Protein AF-A0A4R6UAE6-F1 (afdb_monomer)

pLDDT: mean 72.74, std 8.98, range [48.66, 85.69]

Foldseek 3Di:
DPDLCVQLVVLCVVLVVLLVCLVVQLVVLVVDVQLLSVLSNVLSVLSNVLSCVLSVVSSVVVCCVPPVPDDDDDPVNVVVVNVVSVVVSVVSNVVSVVSVVCSVPPDHPDDPDDD

Solvent-accessible surface area (backbone atoms only — not comparable to full-atom values): 6514 Å² total; per-residue (Å²): 132,86,53,71,59,77,61,45,50,61,43,46,68,71,30,42,62,55,36,49,51,17,51,53,51,35,51,50,40,74,71,42,97,50,98,38,33,69,48,42,41,50,28,21,51,53,44,35,52,49,33,52,51,53,42,53,49,51,52,53,52,55,46,45,72,73,69,55,80,82,80,95,65,59,76,66,59,53,50,51,51,52,49,51,53,52,49,51,53,50,53,50,50,52,51,31,51,51,40,41,50,49,39,73,67,53,80,70,80,78,75,75,82,79,131

Sequence (115 aa):
MTSSLSVFLPVLLSHGPVFLIAVFGLVLALANPIRSRALVVVAMLLLLVSALFSGGWQIVVTSVMRYGGGGTFAGADLSLVYGLVGLVSTLLQVACWALVFVALFRPGPARPPRP

Organism: NCBI:txid1605990

Secondary structure (DSSP, 8-state):
---THHHHHHHHHHHHHHHHHHHHHHHHHHHS--TTHHHHHHHHHHHHHHHHHHHHHHHHHHHHHHH--SSS--HHHHHHHHHHHHHHHHHHHHHHHHHHHHHHHPPPPPPPPP-

Mean predicted aligned error: 10.4 Å

Structure (mmCIF, N/CA/C/O backbone):
data_AF-A0A4R6UAE6-F1
#
_entry.id   AF-A0A4R6UAE6-F1
#
loop_
_atom_site.group_PDB
_atom_site.id
_atom_site.type_symbol
_atom_site.label_atom_id
_atom_site.label_alt_id
_atom_site.label_comp_id
_atom_site.label_asym_id
_atom_site.label_entity_id
_atom_site.label_seq_id
_atom_site.pdbx_PDB_ins_code
_atom_site.Cartn_x
_atom_site.Cartn_y
_atom_site.Cartn_z
_atom_site.occupancy
_atom_site.B_iso_or_equiv
_atom_site.auth_seq_id
_atom_site.auth_comp_id
_atom_site.auth_asym_id
_atom_site.auth_atom_id
_atom_site.pdbx_PDB_model_num
ATOM 1 N N . MET A 1 1 ? 26.992 -1.731 -16.150 1.00 48.66 1 MET A N 1
ATOM 2 C CA . MET A 1 1 ? 26.187 -2.559 -15.226 1.00 48.66 1 MET A CA 1
ATOM 3 C C . MET A 1 1 ? 25.583 -1.660 -14.155 1.00 48.66 1 MET A C 1
ATOM 5 O O . MET A 1 1 ? 26.203 -1.440 -13.125 1.00 48.66 1 MET A O 1
ATOM 9 N N . THR A 1 2 ? 24.412 -1.071 -14.394 1.00 54.22 2 THR A N 1
ATOM 10 C CA . THR A 1 2 ? 23.623 -0.473 -13.308 1.00 54.22 2 THR A CA 1
ATOM 11 C C . THR A 1 2 ? 23.064 -1.626 -12.487 1.00 54.22 2 THR A C 1
ATOM 13 O O . THR A 1 2 ? 22.215 -2.383 -12.950 1.00 54.22 2 THR A O 1
ATOM 16 N N . SER A 1 3 ? 23.641 -1.819 -11.307 1.00 63.22 3 SER A N 1
ATOM 17 C CA . SER A 1 3 ? 23.297 -2.885 -10.373 1.00 63.22 3 SER A CA 1
ATOM 18 C C . SER A 1 3 ? 21.815 -2.808 -10.003 1.00 63.22 3 SER A C 1
ATOM 20 O O . SER A 1 3 ? 21.248 -1.717 -9.893 1.00 63.22 3 SER A O 1
ATOM 22 N N . SER A 1 4 ? 21.187 -3.965 -9.789 1.00 65.62 4 SER A N 1
ATOM 23 C CA . SER A 1 4 ? 19.785 -4.140 -9.372 1.00 65.62 4 SER A CA 1
ATOM 24 C C . SER A 1 4 ? 19.394 -3.239 -8.187 1.00 65.62 4 SER A C 1
ATOM 26 O O . SER A 1 4 ? 18.253 -2.796 -8.073 1.00 65.62 4 SER A O 1
ATOM 28 N N . LEU A 1 5 ? 20.383 -2.872 -7.365 1.00 69.38 5 LEU A N 1
ATOM 29 C CA . LEU A 1 5 ? 20.319 -1.850 -6.318 1.00 69.38 5 LEU A CA 1
ATOM 30 C C . LEU A 1 5 ? 19.735 -0.508 -6.781 1.00 69.38 5 LEU A C 1
ATOM 32 O O . LEU A 1 5 ? 18.934 0.081 -6.069 1.00 69.38 5 LEU A O 1
ATOM 36 N N . SER A 1 6 ? 20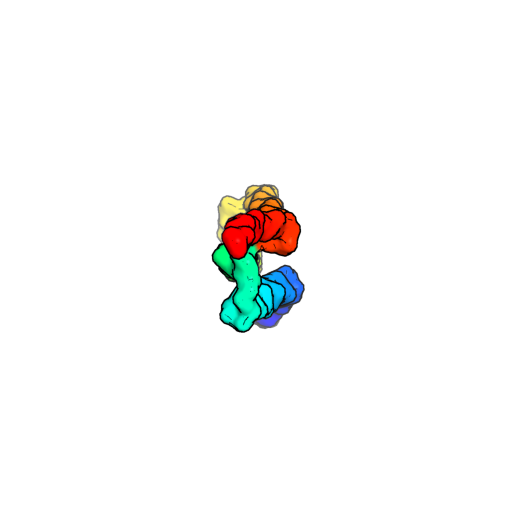.085 -0.033 -7.975 1.00 72.50 6 SER A N 1
ATOM 37 C CA . SER A 1 6 ? 19.617 1.262 -8.492 1.00 72.50 6 SER A CA 1
ATOM 38 C C . SER A 1 6 ? 18.130 1.285 -8.872 1.00 72.50 6 SER A C 1
ATOM 40 O O . SER A 1 6 ? 17.556 2.363 -8.979 1.00 72.50 6 SER A O 1
ATOM 42 N N . VAL A 1 7 ? 17.508 0.118 -9.079 1.00 70.75 7 VAL A N 1
ATOM 43 C CA . VAL A 1 7 ? 16.054 -0.022 -9.295 1.00 70.75 7 VAL A CA 1
ATOM 44 C C . VAL A 1 7 ? 15.343 -0.271 -7.967 1.00 70.75 7 VAL A C 1
ATOM 46 O O . VAL A 1 7 ? 14.275 0.275 -7.719 1.00 70.75 7 VAL A O 1
ATOM 49 N N . PHE A 1 8 ? 15.957 -1.064 -7.090 1.00 74.12 8 PHE A N 1
ATOM 50 C CA . PHE A 1 8 ? 15.364 -1.451 -5.816 1.00 74.12 8 PHE A CA 1
ATOM 51 C C . PHE A 1 8 ? 15.337 -0.311 -4.788 1.00 74.12 8 PHE A C 1
ATOM 53 O O . PHE A 1 8 ? 14.349 -0.150 -4.081 1.00 74.12 8 PHE A O 1
ATOM 60 N N . LEU A 1 9 ? 16.393 0.507 -4.718 1.00 81.44 9 LEU A N 1
ATOM 61 C CA . LEU A 1 9 ? 16.518 1.587 -3.737 1.00 81.44 9 LEU A CA 1
ATOM 62 C C . LEU A 1 9 ? 15.374 2.623 -3.797 1.00 81.44 9 LEU A C 1
ATOM 64 O O . LEU A 1 9 ? 14.793 2.895 -2.747 1.00 81.44 9 LEU A O 1
ATOM 68 N N . PRO A 1 10 ? 14.987 3.183 -4.963 1.00 78.75 10 PRO A N 1
ATOM 69 C CA . PRO A 1 10 ? 13.868 4.125 -5.020 1.00 78.75 10 PRO A CA 1
ATOM 70 C C . PRO A 1 10 ? 12.523 3.480 -4.660 1.00 78.75 10 PRO A C 1
ATOM 72 O O . PRO A 1 10 ? 11.712 4.129 -4.009 1.00 78.75 10 PRO A O 1
ATOM 75 N N . VAL A 1 11 ? 12.308 2.207 -5.013 1.00 79.88 11 VAL A N 1
ATOM 76 C CA . VAL A 1 11 ? 11.090 1.451 -4.660 1.00 79.88 11 VAL A CA 1
ATOM 77 C C . VAL A 1 11 ? 11.022 1.198 -3.152 1.00 79.88 11 VAL A C 1
ATOM 79 O O . VAL A 1 11 ? 9.971 1.342 -2.527 1.00 79.88 11 VAL A O 1
ATOM 82 N N . LEU A 1 12 ? 12.158 0.858 -2.543 1.00 79.12 12 LEU A N 1
ATOM 83 C CA . LEU A 1 12 ? 12.265 0.665 -1.103 1.00 79.12 12 LEU A CA 1
ATOM 84 C C . LEU A 1 12 ? 11.989 1.970 -0.346 1.00 79.12 12 LEU A C 1
ATOM 86 O O . LEU A 1 12 ? 11.288 1.954 0.662 1.00 79.12 12 LEU A O 1
ATOM 90 N N . LEU A 1 13 ? 12.500 3.101 -0.838 1.00 82.81 13 LEU A N 1
ATOM 91 C CA . LEU A 1 13 ? 12.283 4.408 -0.217 1.00 82.81 13 LEU A CA 1
ATOM 92 C C . LEU A 1 13 ? 10.835 4.903 -0.370 1.00 82.81 13 LEU A C 1
ATOM 94 O O . LEU A 1 13 ? 10.306 5.498 0.566 1.00 82.81 13 LEU A O 1
ATOM 98 N N . SER A 1 14 ? 10.178 4.642 -1.505 1.00 79.00 14 SER A N 1
ATOM 99 C CA . SER A 1 14 ? 8.798 5.087 -1.752 1.00 79.00 14 SER A CA 1
ATOM 100 C C . SER A 1 14 ? 7.741 4.207 -1.077 1.00 79.00 14 SER A C 1
ATOM 102 O O . SER A 1 14 ? 6.701 4.712 -0.652 1.00 79.00 14 SER A O 1
ATOM 104 N N . HIS A 1 15 ? 7.975 2.896 -0.970 1.00 79.50 15 HIS A N 1
ATOM 105 C CA . HIS A 1 15 ? 6.961 1.943 -0.502 1.00 79.50 15 HIS A CA 1
ATOM 106 C C . HIS A 1 15 ? 7.315 1.232 0.803 1.00 79.50 15 HIS A C 1
ATOM 108 O O . HIS A 1 15 ? 6.415 0.734 1.479 1.00 79.50 15 HIS A O 1
ATOM 114 N N . GLY A 1 16 ? 8.585 1.241 1.215 1.00 78.75 16 GLY A N 1
ATOM 115 C CA . GLY A 1 16 ? 9.029 0.689 2.496 1.00 78.75 16 GLY A CA 1
ATOM 116 C C . GLY A 1 16 ? 8.314 1.307 3.702 1.00 78.75 16 GLY A C 1
ATOM 117 O O . GLY A 1 16 ? 7.764 0.556 4.506 1.00 78.75 16 GLY A O 1
ATOM 118 N N . PRO A 1 17 ? 8.224 2.647 3.827 1.00 82.00 17 PRO A N 1
ATOM 119 C CA . PRO A 1 17 ? 7.500 3.273 4.934 1.00 82.00 17 PRO A CA 1
ATOM 120 C C . PRO A 1 17 ? 6.017 2.884 4.973 1.00 82.00 17 PRO A C 1
ATOM 122 O O . PRO A 1 17 ? 5.489 2.578 6.038 1.00 82.00 17 PRO A O 1
ATOM 125 N N . VAL A 1 18 ? 5.351 2.833 3.814 1.00 81.50 18 VAL A N 1
ATOM 126 C CA . VAL A 1 18 ? 3.930 2.456 3.703 1.00 81.50 18 VAL A CA 1
ATOM 127 C C . VAL A 1 18 ? 3.720 1.001 4.119 1.00 81.50 18 VAL A C 1
ATOM 129 O O . VAL A 1 18 ? 2.801 0.699 4.880 1.00 81.50 18 VAL A O 1
ATOM 132 N N . PHE A 1 19 ? 4.605 0.108 3.676 1.00 81.56 19 PHE A N 1
ATOM 133 C CA . PHE A 1 19 ? 4.598 -1.295 4.068 1.00 81.56 19 PHE A CA 1
ATOM 134 C C . PHE A 1 19 ? 4.794 -1.459 5.580 1.00 81.56 19 PHE A C 1
ATOM 136 O O . PHE A 1 19 ? 4.027 -2.171 6.225 1.00 81.56 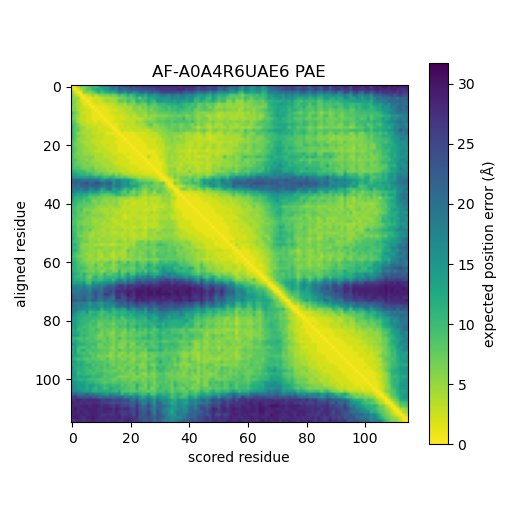19 PHE A O 1
ATOM 143 N N . LEU A 1 20 ? 5.762 -0.750 6.171 1.00 83.88 20 LEU A N 1
ATOM 144 C CA . LEU A 1 20 ? 5.993 -0.776 7.617 1.00 83.88 20 LEU A CA 1
ATOM 145 C C . LEU A 1 20 ? 4.776 -0.266 8.391 1.00 83.88 20 LEU A C 1
ATOM 147 O O . LEU A 1 20 ? 4.360 -0.914 9.347 1.00 83.88 20 LEU A O 1
ATOM 151 N N . ILE A 1 21 ? 4.162 0.840 7.963 1.00 84.81 21 ILE A N 1
ATOM 152 C CA . ILE A 1 21 ? 2.947 1.378 8.592 1.00 84.81 21 ILE A CA 1
ATOM 153 C C . ILE A 1 21 ? 1.811 0.350 8.549 1.00 84.81 21 ILE A C 1
ATOM 155 O O . ILE A 1 21 ? 1.162 0.132 9.571 1.00 84.81 21 ILE A O 1
ATOM 159 N N . ALA A 1 22 ? 1.596 -0.317 7.410 1.00 82.56 22 ALA A N 1
ATOM 160 C CA . ALA A 1 22 ? 0.583 -1.364 7.287 1.00 82.56 22 ALA A CA 1
ATOM 161 C C . ALA A 1 22 ? 0.844 -2.530 8.251 1.00 82.56 22 ALA A C 1
ATOM 163 O O . ALA A 1 22 ? -0.064 -2.964 8.959 1.00 82.56 22 ALA A O 1
ATOM 164 N N . VAL A 1 23 ? 2.089 -3.014 8.313 1.00 84.75 23 VAL A N 1
ATOM 165 C CA . VAL A 1 23 ? 2.482 -4.126 9.191 1.00 84.75 23 VAL A CA 1
ATOM 166 C C . VAL A 1 23 ? 2.331 -3.741 10.661 1.00 84.75 23 VAL A C 1
ATOM 168 O O . VAL A 1 23 ? 1.679 -4.463 11.413 1.00 84.75 23 VAL A O 1
ATOM 171 N N . PHE A 1 24 ? 2.863 -2.591 11.080 1.00 85.69 24 PHE A N 1
ATOM 172 C CA . PHE A 1 24 ? 2.727 -2.113 12.458 1.00 85.69 24 PHE A CA 1
ATOM 173 C C . PHE A 1 24 ? 1.264 -1.875 12.835 1.00 85.69 24 PHE A C 1
ATOM 175 O O . PHE A 1 24 ? 0.840 -2.285 13.915 1.00 85.69 24 PHE A O 1
ATOM 182 N N . GLY A 1 25 ? 0.473 -1.271 11.946 1.00 79.19 25 GLY A N 1
ATOM 183 C CA . GLY A 1 25 ? -0.956 -1.058 12.157 1.00 79.19 25 GLY A CA 1
ATOM 184 C C . GLY A 1 25 ? -1.726 -2.370 12.301 1.00 79.19 25 GLY A C 1
ATOM 185 O O . GLY A 1 25 ? -2.577 -2.488 13.183 1.00 79.19 25 GLY A O 1
ATOM 186 N N . LEU A 1 26 ? -1.389 -3.384 11.498 1.00 83.19 26 LEU A N 1
ATOM 187 C CA . LEU A 1 26 ? -1.973 -4.721 11.590 1.00 83.19 26 LEU A CA 1
ATOM 188 C C . LEU A 1 26 ? -1.607 -5.402 12.917 1.00 83.19 26 LEU A C 1
ATOM 190 O O . LEU A 1 2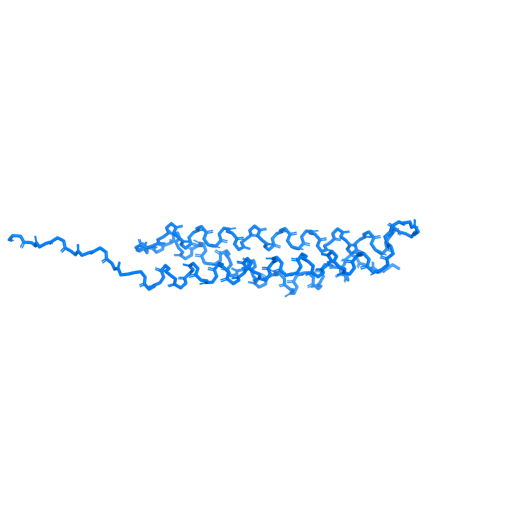6 ? -2.488 -5.911 13.607 1.00 83.19 26 LEU A O 1
ATOM 194 N N . VAL A 1 27 ? -0.329 -5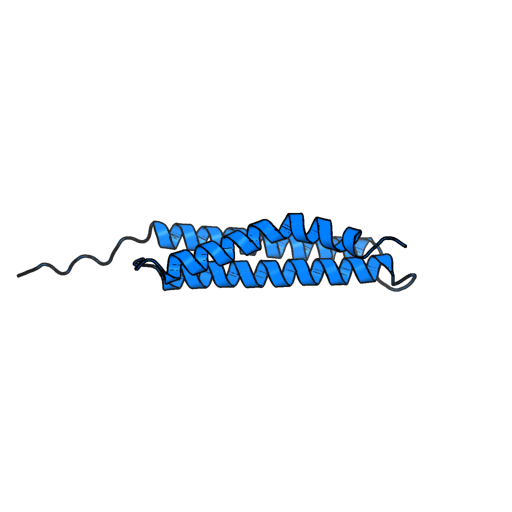.363 13.308 1.00 84.31 27 VAL A N 1
ATOM 195 C CA . VAL A 1 27 ? 0.158 -5.935 14.574 1.00 84.31 27 VAL A CA 1
ATOM 196 C C . VAL A 1 27 ? -0.512 -5.256 15.768 1.00 84.31 27 VAL A C 1
ATOM 198 O O . VAL A 1 27 ? -1.026 -5.940 16.651 1.00 84.31 27 VAL A O 1
ATOM 201 N N . LEU A 1 28 ? -0.590 -3.923 15.782 1.00 81.44 28 LEU A N 1
ATOM 202 C CA . LEU A 1 28 ? -1.252 -3.166 16.848 1.00 81.44 28 LEU A CA 1
ATOM 203 C C . LEU A 1 28 ? -2.754 -3.455 16.917 1.00 81.44 28 LEU A C 1
ATOM 205 O O . LEU A 1 28 ? -3.299 -3.587 18.016 1.00 81.44 28 LEU A O 1
ATOM 209 N N . ALA A 1 29 ? -3.419 -3.587 15.766 1.00 79.12 29 ALA A N 1
ATOM 210 C CA . ALA A 1 29 ? -4.827 -3.955 15.708 1.00 79.12 29 ALA A CA 1
ATOM 211 C C . ALA A 1 29 ? -5.064 -5.372 16.246 1.00 79.12 29 ALA A C 1
ATOM 213 O O . ALA A 1 29 ? -6.022 -5.583 16.986 1.00 79.12 29 ALA A O 1
ATOM 214 N N . LEU A 1 30 ? -4.185 -6.331 15.938 1.00 79.00 30 LEU A N 1
ATOM 215 C CA . LEU A 1 30 ? -4.260 -7.709 16.437 1.00 79.00 30 LEU A CA 1
ATOM 216 C C . LEU A 1 30 ? -3.864 -7.842 17.915 1.00 79.00 30 LEU A C 1
ATOM 218 O O . LEU A 1 30 ? -4.392 -8.716 18.603 1.00 79.00 30 LEU A O 1
ATOM 222 N N . ALA A 1 31 ? -3.002 -6.961 18.426 1.00 78.94 31 ALA A N 1
ATOM 223 C CA . ALA A 1 31 ? -2.567 -6.956 19.822 1.00 78.94 31 ALA A CA 1
ATOM 224 C C . ALA A 1 31 ? -3.587 -6.290 20.763 1.00 78.94 31 ALA A C 1
ATOM 226 O O . ALA A 1 31 ? -3.854 -6.808 21.842 1.00 78.94 31 ALA A O 1
ATOM 227 N N . ASN A 1 32 ? -4.230 -5.191 20.346 1.00 72.56 32 ASN A N 1
ATOM 228 C CA . ASN A 1 32 ? -5.129 -4.420 21.217 1.00 72.56 32 ASN A CA 1
ATOM 229 C C . ASN A 1 32 ? -6.606 -4.656 20.896 1.00 72.56 32 ASN A C 1
ATOM 231 O O . ASN A 1 32 ? -6.956 -4.579 19.718 1.00 72.56 32 ASN A O 1
ATOM 235 N N . PRO A 1 33 ? -7.492 -4.923 21.874 1.00 61.00 33 PRO A N 1
ATOM 236 C CA . PRO A 1 33 ? -8.923 -5.123 21.643 1.00 61.00 33 PRO A CA 1
ATOM 237 C C . PRO A 1 33 ? -9.614 -3.798 21.274 1.00 61.00 33 PRO A C 1
ATOM 239 O O . PRO A 1 33 ? -10.283 -3.163 22.083 1.00 61.00 33 PRO A O 1
ATOM 242 N N . ILE A 1 34 ? -9.433 -3.354 20.030 1.00 64.25 34 ILE A N 1
ATOM 243 C CA . ILE A 1 34 ? -10.064 -2.149 19.486 1.00 64.25 34 ILE A CA 1
ATOM 244 C C . ILE A 1 34 ? -11.493 -2.497 19.048 1.00 64.25 34 ILE A C 1
ATOM 246 O O . ILE A 1 34 ? -11.723 -3.481 18.343 1.00 64.25 34 ILE A O 1
ATOM 250 N N . ARG A 1 35 ? -12.458 -1.644 19.405 1.00 63.66 35 ARG A N 1
ATOM 251 C CA . ARG A 1 35 ? -13.893 -1.790 19.079 1.00 63.66 35 ARG A CA 1
ATOM 252 C C . ARG A 1 35 ? -14.171 -1.891 17.568 1.00 63.66 35 ARG A C 1
ATOM 254 O O . ARG A 1 35 ? -15.142 -2.519 17.162 1.00 63.66 35 ARG A O 1
ATOM 261 N N . SER A 1 36 ? -13.279 -1.325 16.752 1.00 68.19 36 SER A N 1
ATOM 262 C CA . SER A 1 36 ? -13.313 -1.309 15.281 1.00 68.19 36 SER A CA 1
ATOM 263 C C . SER A 1 36 ? -12.199 -2.159 14.646 1.00 68.19 36 SER A C 1
ATOM 265 O O . SER A 1 36 ? -11.761 -1.863 13.536 1.00 68.19 36 SER A O 1
ATOM 267 N N . ARG A 1 37 ? -11.720 -3.209 15.335 1.00 69.81 37 ARG A N 1
ATOM 268 C CA . ARG A 1 37 ? -10.614 -4.085 14.890 1.00 69.81 37 ARG A CA 1
ATOM 269 C C . ARG A 1 37 ? -10.720 -4.521 13.431 1.00 69.81 37 ARG A C 1
ATOM 271 O O . ARG A 1 37 ? -9.758 -4.372 12.690 1.00 69.81 37 ARG A O 1
ATOM 278 N N . ALA A 1 38 ? -11.887 -5.012 13.017 1.00 75.00 38 ALA A N 1
ATOM 279 C CA . ALA A 1 38 ? -12.096 -5.508 11.658 1.00 75.00 38 ALA A CA 1
ATOM 280 C C . ALA A 1 38 ? -11.874 -4.420 10.594 1.00 75.00 38 ALA A C 1
ATOM 282 O O . ALA A 1 38 ? -11.235 -4.683 9.584 1.00 75.00 38 ALA A O 1
ATOM 283 N N . LEU A 1 39 ? -12.328 -3.185 10.841 1.00 75.31 39 LEU A N 1
ATOM 284 C CA . LEU A 1 39 ? -12.131 -2.068 9.911 1.00 75.31 39 LEU A CA 1
ATOM 285 C C . LEU A 1 39 ? -10.660 -1.667 9.801 1.00 75.31 39 LEU A C 1
ATOM 287 O O . LEU A 1 39 ? -10.174 -1.452 8.695 1.00 75.31 39 LEU A O 1
ATOM 291 N N . VAL A 1 40 ? -9.946 -1.602 10.929 1.00 78.69 40 VAL A N 1
ATOM 292 C CA . VAL A 1 40 ? -8.511 -1.278 10.932 1.00 78.69 40 VAL A CA 1
ATOM 293 C C . VAL A 1 40 ? -7.716 -2.379 10.233 1.00 78.69 40 VAL A C 1
ATOM 295 O O . VAL A 1 40 ? -6.874 -2.080 9.397 1.00 78.69 40 VAL A O 1
ATOM 298 N N . VAL A 1 41 ? -8.020 -3.649 10.510 1.00 80.31 41 VAL A N 1
ATOM 299 C CA . VAL A 1 41 ? -7.375 -4.798 9.857 1.00 80.31 41 VAL A CA 1
ATOM 300 C C . VAL A 1 41 ? -7.604 -4.774 8.346 1.00 80.31 41 VAL A C 1
ATOM 302 O O . VAL A 1 41 ? -6.647 -4.908 7.591 1.00 80.31 41 VAL A O 1
ATOM 305 N N . VAL A 1 42 ? -8.839 -4.538 7.894 1.00 80.75 42 VAL A N 1
ATOM 306 C CA . VAL A 1 42 ? -9.156 -4.429 6.461 1.00 80.75 42 VAL A CA 1
ATOM 307 C C . VAL A 1 42 ? -8.428 -3.243 5.825 1.00 80.75 42 VAL A C 1
ATOM 309 O O . VAL A 1 42 ? -7.827 -3.404 4.767 1.00 80.75 42 VAL A O 1
ATOM 312 N N . ALA A 1 43 ? -8.407 -2.078 6.476 1.00 79.38 43 ALA A N 1
ATOM 313 C CA . ALA A 1 43 ? -7.694 -0.907 5.970 1.00 79.38 43 ALA A CA 1
ATOM 314 C C . ALA A 1 43 ? -6.179 -1.150 5.856 1.00 79.38 43 ALA A C 1
ATOM 316 O O . ALA A 1 43 ? -5.578 -0.782 4.849 1.00 79.38 43 ALA A O 1
ATOM 317 N N . MET A 1 44 ? -5.567 -1.807 6.847 1.00 83.31 44 MET A N 1
ATOM 318 C CA . MET A 1 44 ? -4.138 -2.140 6.833 1.00 83.31 44 MET A CA 1
ATOM 319 C C . MET A 1 44 ? -3.804 -3.217 5.798 1.00 83.31 44 MET A C 1
ATOM 321 O O . MET A 1 44 ? -2.784 -3.109 5.125 1.00 83.31 44 MET A O 1
ATOM 325 N N . LEU A 1 45 ? -4.673 -4.215 5.606 1.00 80.88 45 LEU A N 1
ATOM 326 C CA . LEU A 1 45 ? -4.521 -5.216 4.546 1.00 80.88 45 LEU A CA 1
ATOM 327 C C . LEU A 1 45 ? -4.603 -4.587 3.153 1.00 80.88 45 LEU A C 1
ATOM 329 O O . LEU A 1 45 ? -3.761 -4.877 2.308 1.00 80.88 45 LEU A O 1
ATOM 333 N N . LEU A 1 46 ? -5.569 -3.694 2.918 1.00 81.56 46 LEU A N 1
ATOM 334 C CA . LEU A 1 46 ? -5.679 -2.959 1.655 1.00 81.56 46 LEU A C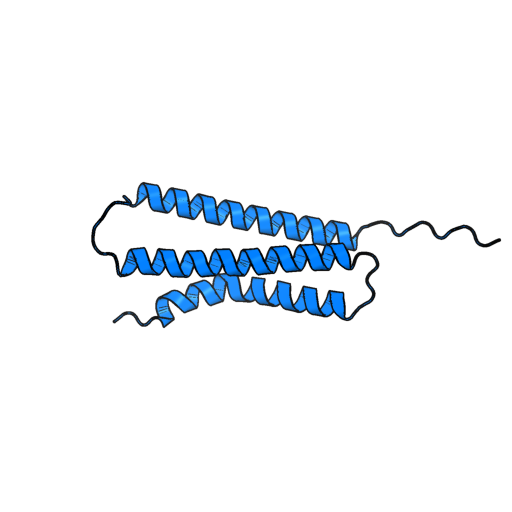A 1
ATOM 335 C C . LEU A 1 46 ? -4.434 -2.099 1.394 1.00 81.56 46 LEU A C 1
ATOM 337 O O . LEU A 1 46 ? -3.928 -2.076 0.272 1.00 81.56 46 LEU A O 1
ATOM 341 N N . LEU A 1 47 ? -3.896 -1.455 2.436 1.00 80.38 47 LEU A N 1
ATOM 342 C CA . LEU A 1 47 ? -2.663 -0.672 2.341 1.00 80.38 47 LEU A CA 1
ATOM 343 C C . LEU A 1 47 ? -1.455 -1.562 1.998 1.00 80.38 47 LEU A C 1
ATOM 345 O O . LEU A 1 47 ? -0.649 -1.203 1.141 1.00 80.38 47 LEU A O 1
ATOM 349 N N . LEU A 1 48 ? -1.356 -2.738 2.629 1.00 81.56 48 LEU A N 1
ATOM 350 C CA . LEU A 1 48 ? -0.289 -3.715 2.400 1.00 81.56 48 LEU A CA 1
ATOM 351 C C . LEU A 1 48 ? -0.313 -4.248 0.961 1.00 81.56 48 LEU A C 1
ATOM 353 O O . LEU A 1 48 ? 0.711 -4.242 0.279 1.00 81.56 48 LEU A O 1
ATOM 357 N N . VAL A 1 49 ? -1.488 -4.675 0.488 1.00 83.50 49 VAL A N 1
ATOM 358 C CA . VAL A 1 49 ? -1.681 -5.178 -0.881 1.00 83.50 49 VAL A CA 1
ATOM 359 C C . VAL A 1 49 ? -1.372 -4.084 -1.900 1.00 83.50 49 VAL A C 1
ATOM 361 O O . VAL A 1 49 ? -0.674 -4.344 -2.877 1.00 83.50 49 VAL A O 1
ATOM 364 N N . SER A 1 50 ? -1.814 -2.850 -1.646 1.00 79.75 50 SER A N 1
ATOM 365 C CA . SER A 1 50 ? -1.518 -1.702 -2.508 1.00 79.75 50 SER A CA 1
ATOM 366 C C . SER A 1 50 ? -0.015 -1.415 -2.595 1.00 79.75 50 SER A C 1
ATOM 368 O O . SER A 1 50 ? 0.509 -1.215 -3.692 1.00 79.75 50 SER A O 1
ATOM 370 N N . ALA A 1 51 ? 0.708 -1.460 -1.470 1.00 78.81 51 ALA A N 1
ATOM 371 C CA . ALA A 1 51 ? 2.154 -1.244 -1.440 1.00 78.81 51 ALA A CA 1
ATOM 372 C C . ALA A 1 51 ? 2.920 -2.337 -2.206 1.00 78.81 51 ALA A C 1
ATOM 374 O O . ALA A 1 51 ? 3.827 -2.027 -2.980 1.00 78.81 51 ALA A O 1
ATOM 375 N N . LEU A 1 52 ? 2.528 -3.605 -2.037 1.00 81.12 52 LEU A N 1
ATOM 376 C CA . LEU A 1 52 ? 3.121 -4.734 -2.760 1.00 81.1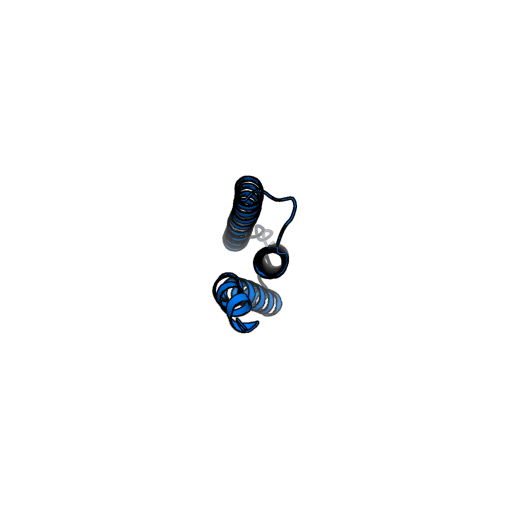2 52 LEU A CA 1
ATOM 377 C C . LEU A 1 52 ? 2.857 -4.648 -4.264 1.00 81.12 52 LEU A C 1
ATOM 379 O O . LEU A 1 52 ? 3.775 -4.843 -5.058 1.00 81.12 52 LEU A O 1
ATOM 383 N N . PHE A 1 53 ? 1.623 -4.326 -4.657 1.00 82.25 53 PHE A N 1
ATOM 384 C CA . PHE A 1 53 ? 1.255 -4.214 -6.063 1.00 82.25 53 PHE A CA 1
ATOM 385 C C . PHE A 1 53 ? 1.950 -3.023 -6.731 1.00 82.25 53 PHE A C 1
ATOM 387 O O . PHE A 1 53 ? 2.540 -3.179 -7.796 1.00 82.25 53 PHE A O 1
ATOM 394 N N . SER A 1 54 ? 1.963 -1.859 -6.074 1.00 77.50 54 SER A N 1
ATOM 395 C CA . SER A 1 54 ? 2.624 -0.649 -6.582 1.00 77.50 54 SER A CA 1
ATOM 396 C C . SER A 1 54 ? 4.138 -0.841 -6.705 1.00 77.50 54 SER A C 1
ATOM 398 O O . SER A 1 54 ? 4.717 -0.521 -7.741 1.00 77.50 54 SER A O 1
ATOM 400 N N . GLY A 1 55 ? 4.778 -1.435 -5.690 1.00 78.00 55 GLY A N 1
ATOM 401 C CA . GLY A 1 55 ? 6.216 -1.701 -5.720 1.00 78.00 55 GLY A CA 1
ATOM 402 C C . GLY A 1 55 ? 6.612 -2.787 -6.709 1.00 78.00 55 GLY A C 1
ATOM 403 O O . GLY A 1 55 ? 7.575 -2.608 -7.453 1.00 78.00 55 GLY A O 1
ATOM 404 N N . GLY A 1 56 ? 5.845 -3.877 -6.783 1.00 78.69 56 GLY A N 1
ATOM 405 C CA . GLY A 1 56 ? 6.045 -4.925 -7.782 1.00 78.69 56 GLY A CA 1
ATOM 406 C C . GLY A 1 56 ? 5.898 -4.386 -9.204 1.00 78.69 56 GLY A C 1
ATOM 407 O O . GLY A 1 56 ? 6.770 -4.610 -10.041 1.00 78.69 56 GLY A O 1
ATOM 408 N N . TRP A 1 57 ? 4.851 -3.596 -9.454 1.00 78.31 57 TRP A N 1
ATOM 409 C CA . TRP A 1 57 ? 4.633 -2.924 -10.733 1.00 78.31 57 TRP A CA 1
ATOM 410 C C . TRP A 1 57 ? 5.790 -1.994 -11.104 1.00 78.31 57 TRP A C 1
ATOM 412 O O . TRP A 1 57 ? 6.319 -2.079 -12.213 1.00 78.31 57 TRP A O 1
ATOM 422 N N . GLN A 1 58 ? 6.238 -1.150 -10.169 1.00 75.31 58 GLN A N 1
ATOM 423 C CA . GLN A 1 58 ? 7.348 -0.234 -10.407 1.00 75.31 58 GLN A CA 1
ATOM 424 C C . GLN A 1 58 ? 8.631 -0.998 -10.757 1.00 75.31 58 GLN A C 1
ATOM 426 O O . GLN A 1 58 ? 9.309 -0.634 -11.716 1.00 75.31 58 GLN A O 1
ATOM 431 N N . ILE A 1 59 ? 8.944 -2.094 -10.060 1.00 77.38 59 ILE A N 1
ATOM 432 C CA . ILE A 1 59 ? 10.112 -2.933 -10.373 1.00 77.38 59 ILE A CA 1
ATOM 433 C C . ILE A 1 59 ? 10.006 -3.519 -11.787 1.00 77.38 59 ILE A C 1
ATOM 435 O O . ILE A 1 59 ? 10.965 -3.423 -12.557 1.00 77.38 59 ILE A O 1
ATOM 439 N N . VAL A 1 60 ? 8.852 -4.089 -12.150 1.00 76.38 60 VAL A N 1
ATOM 440 C CA . VAL A 1 60 ? 8.629 -4.705 -13.469 1.00 76.38 60 VAL A CA 1
ATOM 441 C C . VAL A 1 60 ? 8.761 -3.670 -14.586 1.00 76.38 60 VAL A C 1
ATOM 443 O O . VAL A 1 60 ? 9.563 -3.860 -15.499 1.00 76.38 60 VAL A O 1
ATOM 446 N N . VAL A 1 61 ? 8.055 -2.540 -14.494 1.00 73.06 61 VAL A N 1
ATOM 447 C CA . VAL A 1 61 ? 8.081 -1.491 -15.528 1.00 73.06 61 VAL A CA 1
ATOM 448 C C . VAL A 1 61 ? 9.470 -0.883 -15.674 1.00 73.06 61 VAL A C 1
ATOM 450 O O . VAL A 1 61 ? 9.958 -0.724 -16.793 1.00 73.06 61 VAL A O 1
ATOM 453 N N . THR A 1 62 ? 10.142 -0.584 -14.560 1.00 70.56 62 THR A N 1
ATOM 454 C CA . THR A 1 62 ? 11.500 -0.022 -14.605 1.00 70.56 62 THR A CA 1
ATOM 455 C C . THR A 1 62 ? 12.474 -1.007 -15.252 1.00 70.56 62 THR A C 1
ATOM 457 O O . THR A 1 62 ? 13.377 -0.587 -15.971 1.00 70.56 62 THR A O 1
ATOM 460 N N . SER A 1 63 ? 12.277 -2.313 -15.052 1.00 68.00 63 SER A N 1
ATOM 461 C CA . SER A 1 63 ? 13.099 -3.353 -15.679 1.00 68.00 63 SER A CA 1
ATOM 462 C C . SER A 1 63 ? 12.831 -3.458 -17.184 1.00 68.00 63 SER A C 1
ATOM 464 O O . SER A 1 63 ? 13.778 -3.510 -17.966 1.00 68.00 63 SER A O 1
ATOM 466 N N . VAL A 1 64 ? 11.565 -3.397 -17.607 1.00 69.69 64 VAL A N 1
ATOM 467 C CA . VAL A 1 64 ? 11.186 -3.379 -19.031 1.00 69.69 64 VAL A CA 1
ATOM 468 C C . VAL A 1 64 ? 11.769 -2.152 -19.739 1.00 69.69 64 VAL A C 1
ATOM 470 O O . VAL A 1 64 ? 12.397 -2.297 -20.782 1.00 69.69 64 VAL A O 1
ATOM 473 N N . MET A 1 65 ? 11.667 -0.965 -19.136 1.00 66.62 65 MET A N 1
ATOM 474 C CA . MET A 1 65 ? 12.213 0.287 -19.683 1.00 66.62 65 MET A CA 1
ATOM 475 C C . MET A 1 65 ? 13.745 0.282 -19.827 1.00 66.62 65 MET A C 1
ATOM 477 O O . MET A 1 65 ? 14.278 0.903 -20.743 1.00 66.62 65 MET A O 1
ATOM 481 N N . ARG A 1 66 ? 14.472 -0.375 -18.909 1.00 64.88 66 ARG A N 1
ATOM 482 C CA . ARG A 1 66 ? 15.949 -0.364 -18.885 1.00 64.88 66 ARG A CA 1
ATOM 483 C C . ARG A 1 66 ? 16.597 -1.452 -19.735 1.00 64.88 66 ARG A C 1
ATOM 485 O O . ARG A 1 66 ? 17.710 -1.236 -20.209 1.00 64.88 66 ARG A O 1
ATOM 492 N N . TYR A 1 67 ? 15.954 -2.614 -19.864 1.00 65.12 67 TYR A N 1
ATOM 493 C CA . TYR A 1 67 ? 16.536 -3.800 -20.506 1.00 65.12 67 TYR A CA 1
ATOM 494 C C . TYR A 1 67 ? 15.828 -4.205 -21.809 1.00 65.12 67 TYR A C 1
ATOM 496 O O . TYR A 1 67 ? 16.434 -4.877 -22.639 1.00 65.12 67 TYR A O 1
ATOM 504 N N . GLY A 1 68 ? 14.580 -3.777 -22.024 1.00 57.56 68 GLY A N 1
ATOM 505 C CA . GLY A 1 68 ? 13.830 -3.973 -23.265 1.00 57.56 68 GLY A CA 1
ATOM 506 C C . GLY A 1 68 ? 14.122 -2.864 -24.271 1.00 57.56 68 GLY A C 1
ATOM 507 O O . GLY A 1 68 ? 13.288 -1.998 -24.514 1.00 57.56 68 GLY A O 1
ATOM 508 N N . GLY A 1 69 ? 15.332 -2.849 -24.828 1.00 54.03 69 GLY A N 1
ATOM 509 C CA . GLY A 1 69 ? 15.665 -1.957 -25.934 1.00 54.03 69 GLY A CA 1
ATOM 510 C C . GLY A 1 69 ? 14.808 -2.267 -27.166 1.00 54.03 69 GLY A C 1
ATOM 511 O O . GLY A 1 69 ? 14.989 -3.308 -27.785 1.00 54.03 69 GLY A O 1
ATOM 512 N N . GLY A 1 70 ? 13.916 -1.345 -27.534 1.00 52.50 70 GLY A N 1
ATOM 513 C CA . GLY A 1 70 ? 13.216 -1.336 -28.821 1.00 52.50 70 GLY A CA 1
ATOM 514 C C . GLY A 1 70 ? 11.895 -2.108 -28.842 1.00 52.50 70 GLY A C 1
ATOM 515 O O . GLY A 1 70 ? 11.878 -3.323 -28.990 1.00 52.50 70 GLY A O 1
ATOM 516 N N . GLY A 1 71 ? 10.774 -1.386 -28.796 1.00 55.94 71 GLY A N 1
ATOM 517 C CA . GLY A 1 71 ? 9.486 -1.931 -29.227 1.00 55.94 71 GLY A CA 1
ATOM 518 C C . GLY A 1 71 ? 8.285 -1.489 -28.395 1.00 55.94 71 GLY A C 1
ATOM 519 O O . GLY A 1 71 ? 8.154 -1.838 -27.230 1.00 55.94 71 GLY A O 1
ATOM 520 N N . THR A 1 72 ? 7.390 -0.762 -29.063 1.00 52.94 72 THR A N 1
ATOM 521 C CA . THR A 1 72 ? 5.924 -0.733 -28.873 1.00 52.94 72 THR A CA 1
ATOM 522 C C . THR A 1 72 ? 5.270 0.029 -27.720 1.00 52.94 72 THR A C 1
ATOM 524 O O . THR A 1 72 ? 4.047 0.074 -27.704 1.00 52.94 72 THR A O 1
ATOM 527 N N . PHE A 1 73 ? 5.994 0.726 -26.844 1.00 53.88 73 PHE A N 1
ATOM 528 C CA . PHE A 1 73 ? 5.363 1.734 -25.977 1.00 53.88 73 PHE A CA 1
ATOM 529 C C . PHE A 1 73 ? 6.089 3.066 -26.127 1.00 53.88 73 PHE A C 1
ATOM 531 O O . PHE A 1 73 ? 7.112 3.318 -25.491 1.00 53.88 73 PHE A O 1
ATOM 538 N N . ALA A 1 74 ? 5.589 3.912 -27.028 1.00 54.78 74 ALA A N 1
ATOM 539 C CA . ALA A 1 74 ? 6.054 5.286 -27.152 1.00 54.78 74 ALA A CA 1
ATOM 540 C C . ALA A 1 74 ? 5.961 5.957 -25.769 1.00 54.78 74 ALA A C 1
ATOM 542 O O . ALA A 1 74 ? 4.976 5.767 -25.062 1.00 54.78 74 ALA A O 1
ATOM 543 N N . GLY A 1 75 ? 6.973 6.725 -25.353 1.00 56.72 75 GLY A N 1
ATOM 544 C CA . GLY A 1 75 ? 7.075 7.285 -23.991 1.00 56.72 75 GLY A CA 1
ATOM 545 C C . GLY A 1 75 ? 5.866 8.107 -23.497 1.00 56.72 75 GLY A C 1
ATOM 546 O O . GLY A 1 75 ? 5.757 8.380 -22.302 1.00 56.72 75 GLY A O 1
ATOM 547 N N . ALA A 1 76 ? 4.926 8.453 -24.382 1.00 57.03 76 ALA A N 1
ATOM 548 C CA . ALA A 1 76 ? 3.632 9.038 -24.041 1.00 57.03 76 ALA A CA 1
ATOM 549 C C . ALA A 1 76 ? 2.638 8.017 -23.437 1.00 57.03 76 ALA A C 1
ATOM 551 O O . ALA A 1 76 ? 1.985 8.334 -22.449 1.00 57.03 76 ALA A O 1
ATOM 552 N N . ASP A 1 77 ? 2.575 6.778 -23.935 1.00 63.09 77 ASP A N 1
ATOM 553 C CA . ASP A 1 77 ? 1.638 5.758 -23.433 1.00 63.09 77 ASP A CA 1
ATOM 554 C C . ASP A 1 77 ? 2.073 5.220 -22.066 1.00 63.09 77 ASP A C 1
ATOM 556 O O . ASP A 1 77 ? 1.265 5.057 -21.152 1.00 63.09 77 ASP A O 1
ATOM 560 N N . LEU A 1 78 ? 3.380 5.014 -21.882 1.00 65.38 78 LEU A N 1
ATOM 561 C CA . LEU A 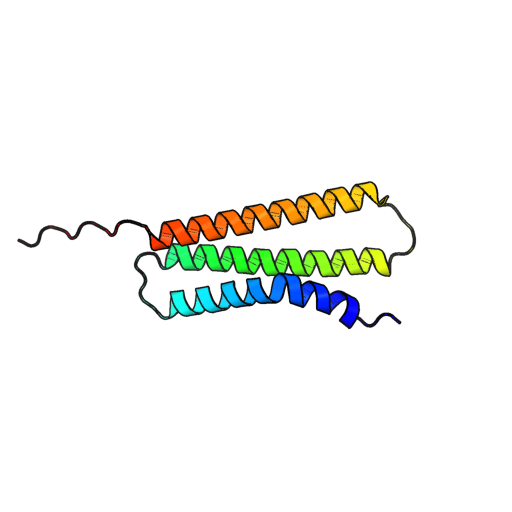1 78 ? 3.936 4.584 -20.598 1.00 65.38 78 LEU A CA 1
ATOM 562 C C . LEU A 1 78 ? 3.787 5.651 -19.515 1.00 65.38 78 LEU A C 1
ATOM 564 O O . LEU A 1 78 ? 3.543 5.294 -18.367 1.00 65.38 78 LEU A O 1
ATOM 568 N N . SER A 1 79 ? 3.900 6.940 -19.850 1.00 65.81 79 SER A N 1
ATOM 569 C CA . SER A 1 79 ? 3.713 8.016 -18.866 1.00 65.81 79 SER A CA 1
ATOM 570 C C . SER A 1 79 ? 2.252 8.146 -18.426 1.00 65.81 79 SER A C 1
ATOM 572 O O . SER A 1 79 ? 1.997 8.336 -17.237 1.00 65.81 79 SER A O 1
ATOM 574 N N . LEU A 1 80 ? 1.296 7.933 -19.338 1.00 69.94 80 LEU A N 1
ATOM 575 C CA . LEU A 1 80 ? -0.136 7.866 -19.031 1.00 69.94 80 LEU A CA 1
ATOM 576 C C . LEU A 1 80 ? -0.465 6.683 -18.110 1.00 69.94 80 LEU A C 1
ATOM 578 O O . LEU A 1 80 ? -1.148 6.859 -17.103 1.00 69.94 80 LEU A O 1
ATOM 582 N N . VAL A 1 81 ? 0.082 5.496 -18.393 1.00 71.44 81 VAL A N 1
ATOM 583 C CA . VAL A 1 81 ? -0.084 4.307 -17.540 1.00 71.44 81 VAL A CA 1
ATOM 584 C C . VAL A 1 81 ? 0.576 4.506 -16.172 1.00 71.44 81 VAL A C 1
ATOM 586 O O . VAL A 1 81 ? -0.014 4.163 -15.149 1.00 71.44 81 VAL A O 1
ATOM 589 N N . TYR A 1 82 ? 1.767 5.106 -16.121 1.00 73.38 82 TYR A N 1
ATOM 590 C CA . TYR A 1 82 ? 2.459 5.404 -14.864 1.00 73.38 82 TYR A CA 1
ATOM 591 C C . TYR A 1 82 ? 1.675 6.408 -14.010 1.00 73.38 82 TYR A C 1
ATOM 593 O O . TYR A 1 82 ? 1.524 6.217 -12.803 1.00 73.38 82 TYR A O 1
ATOM 601 N N . GLY A 1 83 ? 1.126 7.448 -14.647 1.00 73.31 83 GLY A N 1
ATOM 602 C CA . GLY A 1 83 ? 0.261 8.434 -14.006 1.00 73.31 83 GLY A CA 1
ATOM 603 C C . GLY A 1 83 ? -1.039 7.819 -13.492 1.00 73.31 83 GLY A C 1
ATOM 604 O O . GLY A 1 83 ? -1.427 8.085 -12.357 1.00 73.31 83 GLY A O 1
ATOM 605 N N . LEU A 1 84 ? -1.676 6.946 -14.277 1.00 78.38 84 LEU A N 1
ATOM 606 C CA . LEU A 1 84 ? -2.912 6.269 -13.885 1.00 78.38 84 LEU A CA 1
ATOM 607 C C . LEU A 1 84 ? -2.687 5.335 -12.690 1.00 78.38 84 LEU A C 1
ATOM 609 O O . LEU A 1 84 ? -3.446 5.387 -11.726 1.00 78.38 84 LEU A O 1
ATOM 613 N N . VAL A 1 85 ? -1.623 4.525 -12.714 1.00 76.06 85 VAL A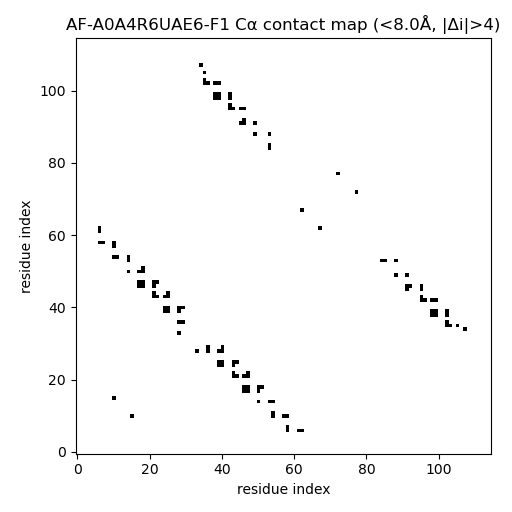 N 1
ATOM 614 C CA . VAL A 1 85 ? -1.280 3.635 -11.594 1.00 76.06 85 VAL A CA 1
ATOM 615 C C . VAL A 1 85 ? -0.933 4.447 -10.346 1.00 76.06 85 VAL A C 1
ATOM 617 O O . VAL A 1 85 ? -1.446 4.148 -9.270 1.00 76.06 85 VAL A O 1
ATOM 620 N N . GLY A 1 86 ? -0.148 5.520 -10.478 1.00 75.44 86 GLY A N 1
ATOM 621 C CA . GLY A 1 86 ? 0.147 6.420 -9.360 1.00 75.44 86 GLY A CA 1
ATOM 622 C C . GLY A 1 86 ? -1.108 7.075 -8.771 1.00 75.44 86 GLY A C 1
ATOM 623 O O . GLY A 1 86 ? -1.250 7.164 -7.549 1.00 75.44 86 GLY A O 1
ATOM 624 N N . LEU A 1 87 ? -2.055 7.479 -9.621 1.00 78.44 87 LEU A N 1
ATOM 625 C CA . LEU A 1 87 ? -3.326 8.071 -9.205 1.00 78.44 87 LEU A CA 1
ATOM 626 C C . LEU A 1 87 ? -4.213 7.053 -8.482 1.00 78.44 87 LEU A C 1
ATOM 628 O O . LEU A 1 87 ? -4.748 7.362 -7.418 1.00 78.44 87 LEU A O 1
ATOM 632 N N . VAL A 1 88 ? -4.311 5.826 -8.998 1.00 80.00 88 VAL A N 1
ATOM 633 C CA . VAL A 1 88 ? -5.029 4.722 -8.343 1.00 80.00 88 VAL A CA 1
ATOM 634 C C . VAL A 1 88 ? -4.420 4.417 -6.974 1.00 80.00 88 VAL A C 1
ATOM 636 O O . VAL A 1 88 ? -5.158 4.347 -5.991 1.00 80.00 88 VAL A O 1
ATOM 639 N N . SER A 1 89 ? -3.092 4.309 -6.871 1.00 76.12 89 SER A N 1
ATOM 640 C CA . SER A 1 89 ? -2.416 4.073 -5.589 1.00 76.12 89 SER A CA 1
ATOM 641 C C . SER A 1 89 ? -2.656 5.211 -4.597 1.00 76.12 89 SER A C 1
ATOM 643 O O . SER A 1 89 ? -2.913 4.949 -3.422 1.00 76.12 89 SER A O 1
ATOM 645 N N . THR A 1 90 ? -2.656 6.463 -5.063 1.00 77.44 90 THR A N 1
ATOM 646 C CA . THR A 1 90 ? -2.953 7.639 -4.228 1.00 77.44 90 THR A CA 1
ATOM 647 C C . THR A 1 90 ? -4.396 7.608 -3.718 1.00 77.44 90 THR A C 1
ATOM 649 O O . THR A 1 90 ? -4.629 7.788 -2.524 1.00 77.44 90 THR A O 1
ATOM 652 N N . LEU A 1 91 ? -5.370 7.313 -4.587 1.00 79.44 91 LEU A N 1
ATOM 653 C CA . LEU A 1 91 ? -6.780 7.186 -4.201 1.00 79.44 91 LEU A CA 1
ATOM 654 C C . LEU A 1 91 ? -6.995 6.066 -3.177 1.00 79.44 91 LEU A C 1
ATOM 656 O O . LEU A 1 91 ? -7.702 6.264 -2.190 1.00 79.44 91 LEU A O 1
ATOM 660 N N . LEU A 1 92 ? -6.350 4.914 -3.372 1.00 76.56 92 LEU A N 1
ATOM 661 C CA . LEU A 1 92 ? -6.362 3.802 -2.417 1.00 76.56 92 LEU A CA 1
ATOM 662 C C . LEU A 1 92 ? -5.776 4.210 -1.065 1.00 76.56 92 LEU A C 1
ATOM 664 O O . LEU A 1 92 ? -6.343 3.886 -0.024 1.00 76.56 92 LEU A O 1
ATOM 668 N N . GLN A 1 93 ? -4.669 4.950 -1.070 1.00 76.38 93 GLN A N 1
ATOM 669 C CA . GLN A 1 93 ? -4.031 5.417 0.155 1.00 76.38 93 GLN A CA 1
ATOM 670 C C . GLN A 1 93 ? -4.939 6.391 0.921 1.00 76.38 93 GLN A C 1
ATOM 672 O O . GLN A 1 93 ? -5.102 6.250 2.134 1.00 76.38 93 GLN A O 1
ATOM 677 N N . VAL A 1 94 ? -5.595 7.320 0.217 1.00 79.44 94 VAL A N 1
ATOM 678 C CA . VAL A 1 94 ? -6.593 8.233 0.796 1.00 79.44 94 VAL A CA 1
ATOM 679 C C . VAL A 1 94 ? -7.792 7.459 1.352 1.00 79.44 94 VAL A C 1
ATOM 681 O O . VAL A 1 94 ? -8.210 7.713 2.481 1.00 79.44 94 VAL A O 1
ATOM 684 N N . ALA A 1 95 ? -8.316 6.477 0.613 1.00 75.88 95 ALA A N 1
ATOM 685 C CA . ALA A 1 95 ? -9.432 5.644 1.060 1.00 75.88 95 ALA A CA 1
ATOM 686 C C . ALA A 1 95 ? -9.083 4.831 2.320 1.00 75.88 95 ALA A C 1
ATOM 688 O O . ALA A 1 95 ? -9.879 4.774 3.257 1.00 75.88 95 ALA A O 1
ATOM 689 N N . CYS A 1 96 ? -7.877 4.258 2.394 1.00 76.88 96 CYS A N 1
ATOM 690 C CA . CYS A 1 96 ? -7.390 3.575 3.593 1.00 76.88 96 CYS A CA 1
ATOM 691 C C . CYS A 1 96 ? -7.315 4.518 4.797 1.00 76.88 96 CYS A C 1
ATOM 693 O O . CYS A 1 96 ? -7.787 4.158 5.875 1.00 76.88 96 CYS A O 1
ATOM 695 N N . TRP A 1 97 ? -6.783 5.732 4.629 1.00 76.00 97 TRP A N 1
ATOM 696 C CA . TRP A 1 97 ? -6.766 6.729 5.703 1.00 76.00 97 TRP A CA 1
ATOM 697 C C . TRP A 1 97 ? -8.174 7.130 6.139 1.00 76.00 97 TRP A C 1
ATOM 699 O O . TRP A 1 97 ? -8.437 7.196 7.338 1.00 76.00 97 TRP A O 1
ATOM 709 N N . ALA A 1 98 ? -9.101 7.315 5.198 1.00 74.50 98 ALA A N 1
ATOM 710 C CA . ALA A 1 98 ? -10.500 7.584 5.513 1.00 74.50 98 ALA A CA 1
ATOM 711 C C . ALA A 1 98 ? -11.120 6.449 6.348 1.00 74.50 98 ALA A C 1
ATOM 713 O O . ALA A 1 98 ? -11.764 6.716 7.361 1.00 74.50 98 ALA A O 1
ATOM 714 N N . LEU A 1 99 ? -10.868 5.184 5.995 1.00 74.25 99 LEU A N 1
ATOM 715 C CA . LEU A 1 99 ? -11.327 4.027 6.772 1.00 74.25 99 LEU A CA 1
ATOM 716 C C . LEU A 1 99 ? -10.701 3.970 8.171 1.00 74.25 99 LEU A C 1
ATOM 718 O O . LEU A 1 99 ? -11.400 3.648 9.132 1.00 74.25 99 LEU A O 1
ATOM 722 N N . VAL A 1 100 ? -9.418 4.313 8.307 1.00 71.81 100 VAL A N 1
ATOM 723 C CA . VAL A 1 100 ? -8.743 4.415 9.611 1.00 71.81 100 VAL A CA 1
ATOM 724 C C . VAL A 1 100 ? -9.381 5.511 10.463 1.00 71.81 100 VAL A C 1
ATOM 726 O O . VAL A 1 100 ? -9.716 5.256 11.618 1.00 71.81 100 VAL A O 1
ATOM 729 N N . PHE A 1 101 ? -9.632 6.696 9.902 1.00 73.94 101 PHE A N 1
ATOM 730 C CA . PHE A 1 101 ? -10.315 7.781 10.610 1.00 73.94 101 PHE A CA 1
ATOM 731 C C . PHE A 1 101 ? -11.733 7.385 11.031 1.00 73.94 101 PHE A C 1
ATOM 733 O O . PHE A 1 101 ? -12.101 7.564 12.190 1.00 73.94 101 PHE A O 1
ATOM 740 N N . VAL A 1 102 ? -12.509 6.765 10.139 1.00 75.31 102 VAL A N 1
ATOM 741 C CA . VAL A 1 102 ? -13.845 6.244 10.469 1.00 75.31 102 VAL A CA 1
ATOM 742 C C . VAL A 1 102 ? -13.768 5.193 11.577 1.00 75.31 102 VAL A C 1
ATOM 744 O O . VAL A 1 102 ? -14.619 5.175 12.464 1.00 75.31 102 VAL A O 1
ATOM 747 N N . ALA A 1 103 ? -12.755 4.326 11.566 1.00 69.25 103 ALA A N 1
ATOM 748 C CA . ALA A 1 103 ? -12.569 3.316 12.599 1.00 69.25 103 ALA A CA 1
ATOM 749 C C . ALA A 1 103 ? -12.221 3.925 13.968 1.00 69.25 103 ALA A C 1
ATOM 751 O O . ALA A 1 103 ? -12.714 3.417 14.980 1.00 69.25 103 ALA A O 1
ATOM 752 N N . LEU A 1 104 ? -11.416 4.995 13.993 1.00 70.00 104 LEU A N 1
ATOM 753 C CA . LEU A 1 104 ? -11.033 5.736 15.201 1.00 70.00 104 LEU A CA 1
ATOM 754 C C . LEU A 1 104 ? -12.201 6.537 15.789 1.00 70.00 104 LEU A C 1
ATOM 756 O O . LEU A 1 104 ? -12.380 6.549 17.004 1.00 70.00 104 LEU A O 1
ATOM 760 N N . PHE A 1 105 ? -13.008 7.173 14.938 1.00 72.94 105 PHE A N 1
ATOM 761 C CA . PHE A 1 105 ? -14.097 8.058 15.359 1.00 72.94 105 PHE A CA 1
ATOM 762 C C . PHE A 1 105 ? -15.474 7.390 15.392 1.00 72.94 105 PHE A C 1
ATOM 764 O O . PHE A 1 105 ? -16.475 8.062 15.643 1.00 72.94 105 PHE A O 1
ATOM 771 N N . ARG A 1 106 ? -15.564 6.075 15.153 1.00 67.12 106 ARG A N 1
ATOM 772 C CA . ARG A 1 106 ? -16.853 5.377 15.151 1.00 67.12 106 ARG A CA 1
ATOM 773 C C . ARG A 1 106 ? -17.497 5.469 16.544 1.00 67.12 106 ARG A C 1
ATOM 775 O O . ARG A 1 106 ? -16.914 4.951 17.503 1.00 67.12 106 ARG A O 1
ATOM 782 N N . PRO A 1 107 ? -18.689 6.083 16.681 1.00 55.22 107 PRO A N 1
ATOM 783 C CA . PRO A 1 107 ? -19.371 6.149 17.961 1.00 55.22 107 PRO A CA 1
ATOM 784 C C . PRO A 1 107 ? -19.667 4.731 18.433 1.00 55.22 107 PRO A C 1
ATOM 786 O O . PRO A 1 107 ? -20.150 3.872 17.693 1.00 55.22 107 PRO A O 1
ATOM 789 N N . GLY A 1 108 ? -19.284 4.466 19.674 1.00 60.03 108 GLY A N 1
ATOM 790 C CA . GLY A 1 108 ? -19.408 3.147 20.256 1.00 60.03 108 GLY A CA 1
ATOM 791 C C . GLY A 1 108 ? -20.866 2.696 20.379 1.00 60.03 108 GLY A C 1
ATOM 792 O O . GLY A 1 108 ? -21.713 3.550 20.631 1.00 60.03 108 GLY A O 1
ATOM 793 N N . PRO A 1 109 ? -21.177 1.383 20.291 1.00 58.72 109 PRO A N 1
ATOM 794 C CA . PRO A 1 109 ? -22.505 0.879 20.613 1.00 58.72 109 PRO A CA 1
ATOM 795 C C . PRO A 1 109 ? -22.990 1.468 21.935 1.00 58.72 109 PRO A C 1
ATOM 797 O O . PRO A 1 109 ? -22.275 1.390 22.946 1.00 58.72 109 PRO A O 1
ATOM 800 N N . ALA A 1 110 ? -24.170 2.089 21.891 1.00 54.03 110 ALA A N 1
ATOM 801 C CA . ALA A 1 110 ? -24.860 2.578 23.070 1.00 54.03 110 ALA A CA 1
ATOM 802 C C . ALA A 1 110 ? -24.890 1.432 24.084 1.00 54.03 110 ALA A C 1
ATOM 804 O O . ALA A 1 110 ? -25.324 0.323 23.762 1.00 54.03 110 ALA A O 1
ATOM 805 N N . ARG A 1 111 ? -24.326 1.658 25.277 1.00 60.81 111 ARG A N 1
ATOM 806 C CA . ARG A 1 111 ? -24.425 0.671 26.355 1.00 60.81 111 ARG A CA 1
ATOM 807 C C . ARG A 1 111 ? -25.920 0.413 26.567 1.00 60.81 111 ARG A C 1
ATOM 809 O O . ARG A 1 111 ? -26.639 1.395 26.752 1.00 60.81 111 ARG A O 1
ATOM 816 N N . PRO A 1 112 ? -26.389 -0.847 26.532 1.00 65.25 112 PRO A N 1
ATOM 817 C CA . PRO A 1 112 ? -27.767 -1.126 26.892 1.00 65.25 112 PRO A CA 1
ATOM 818 C C . PRO A 1 112 ? -28.001 -0.586 28.312 1.00 65.25 112 PRO A C 1
ATOM 820 O O . PRO A 1 112 ? -27.097 -0.717 29.153 1.00 65.25 112 PRO A O 1
ATOM 823 N N . PRO A 1 113 ? -29.143 0.074 28.570 1.00 64.75 113 PRO A N 1
ATOM 824 C CA . PRO A 1 113 ? -29.461 0.554 29.905 1.00 64.75 113 PRO A CA 1
ATOM 825 C C . PRO A 1 113 ? -29.395 -0.643 30.858 1.00 64.75 113 PRO A C 1
ATOM 827 O O . PRO A 1 113 ? -30.017 -1.676 30.609 1.00 64.75 113 PRO A O 1
ATOM 830 N N . ARG A 1 114 ? -28.553 -0.542 31.893 1.00 71.94 114 ARG A N 1
ATOM 831 C CA . ARG A 1 114 ? -28.549 -1.540 32.965 1.00 71.94 114 ARG A CA 1
ATOM 832 C C . ARG A 1 114 ? -29.870 -1.385 33.738 1.00 71.94 114 ARG A C 1
ATOM 834 O O . ARG A 1 114 ? -30.210 -0.234 34.019 1.00 71.94 114 ARG A O 1
ATOM 841 N N . PRO A 1 115 ? -30.599 -2.480 34.014 1.00 73.81 115 PRO A N 1
ATOM 842 C CA . PRO A 1 115 ? -31.738 -2.462 34.927 1.00 73.81 115 PRO A CA 1
ATOM 843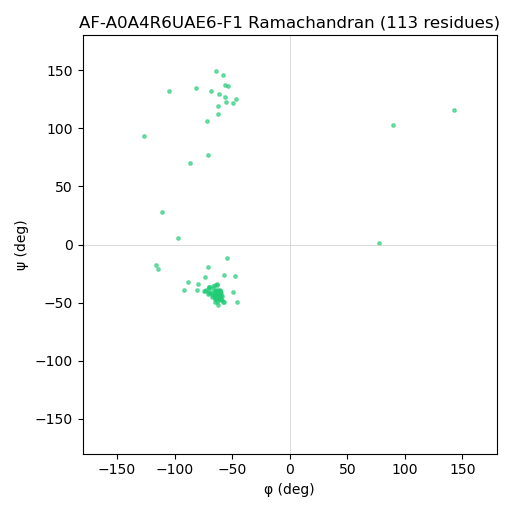 C C . PRO A 1 115 ? -31.300 -2.154 36.363 1.00 73.81 115 PRO A C 1
ATOM 845 O O . PRO A 1 115 ? -30.110 -2.400 36.687 1.00 73.81 115 PRO A O 1
#

Radius of gyration: 19.56 Å; Cα contacts (8 Å, |Δi|>4): 66; chains: 1; bounding box: 58×17×64 Å